Protein AF-A0A348ZW56-F1 (afdb_monomer_lite)

Sequence (76 aa):
MLKFLDDSQFSVFGLDEIFAALHGEGRKAN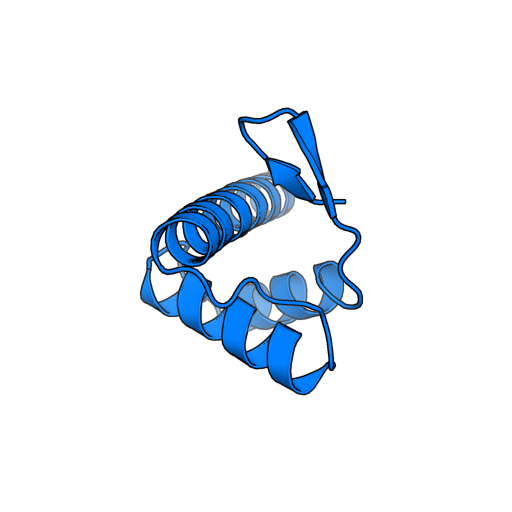EETAEEIIRKLEDMNNYIPESDSARREYRYVLLREYKTYLKEQSEK

Foldseek 3Di:
DFAFPVRDDDDAPCLVVLLVVCVVVVNDLDLVSLVVSVVVSVVVVGDQDPDPVSNVRSSVRSSVVSVVVVVVVVVD

Radius of gyration: 11.96 Å; chains: 1; bounding box: 31×22×28 Å

Secondary structure (DSSP, 8-state):
-EE-TTS-EE--TTHHHHHHHHHHTT--SSHHHHHHHHHHHHHTT-----SHHHHHHHHHHHHHHHHHHHHHHHT-

pLDDT: mean 94.24, std 4.45, range [68.25, 98.31]

Structure (mmCIF, N/CA/C/O backbone):
data_AF-A0A348ZW56-F1
#
_entry.id   AF-A0A348ZW56-F1
#
loop_
_atom_site.group_PDB
_atom_site.id
_atom_site.type_symbol
_atom_site.label_atom_id
_atom_site.label_alt_id
_atom_site.label_comp_id
_atom_site.label_asym_id
_atom_site.label_entity_id
_atom_site.label_seq_id
_atom_site.pdbx_PDB_ins_code
_atom_site.Cartn_x
_atom_site.Cartn_y
_atom_site.Cartn_z
_atom_site.occupancy
_atom_site.B_iso_or_equiv
_atom_site.auth_seq_id
_atom_site.auth_comp_id
_atom_site.auth_asym_id
_atom_site.auth_atom_id
_atom_site.pdbx_PDB_model_num
ATOM 1 N N . MET A 1 1 ? -2.019 10.049 -5.304 1.00 87.94 1 MET A N 1
ATOM 2 C CA . MET A 1 1 ? -0.675 10.213 -5.906 1.00 87.94 1 MET A CA 1
ATOM 3 C C . MET A 1 1 ? 0.346 9.845 -4.849 1.00 87.94 1 MET A C 1
ATOM 5 O O . MET A 1 1 ? 0.261 10.378 -3.751 1.00 87.94 1 MET A O 1
ATOM 9 N N . LEU A 1 2 ? 1.253 8.917 -5.141 1.00 92.44 2 LEU A N 1
ATOM 10 C CA . LEU A 1 2 ? 2.288 8.491 -4.201 1.00 92.44 2 LEU A CA 1
ATOM 11 C C . LEU A 1 2 ? 3.492 9.421 -4.314 1.00 92.44 2 LEU A C 1
ATOM 13 O O . LEU A 1 2 ? 3.970 9.647 -5.424 1.00 92.44 2 LEU A O 1
ATOM 17 N N . LYS A 1 3 ? 3.971 9.936 -3.178 1.00 92.50 3 LYS A N 1
ATOM 18 C CA . LYS A 1 3 ? 5.175 10.769 -3.095 1.00 92.50 3 LYS A CA 1
ATOM 19 C C . LYS A 1 3 ? 6.308 10.014 -2.394 1.00 92.50 3 LYS A C 1
ATOM 21 O O . LYS A 1 3 ? 6.142 9.570 -1.249 1.00 92.50 3 LYS A O 1
ATOM 26 N N . PHE A 1 4 ? 7.440 9.920 -3.084 1.00 90.88 4 PHE A N 1
ATOM 27 C CA . PHE A 1 4 ? 8.653 9.209 -2.675 1.00 90.88 4 PHE A CA 1
ATOM 28 C C . PHE A 1 4 ? 9.692 10.169 -2.077 1.00 90.88 4 PHE A C 1
ATOM 30 O O . PHE A 1 4 ? 9.504 11.390 -2.096 1.00 90.88 4 PHE A O 1
ATOM 37 N N . LEU A 1 5 ? 10.751 9.625 -1.469 1.00 88.62 5 LEU A N 1
ATOM 38 C CA . LEU A 1 5 ? 11.774 10.413 -0.766 1.00 88.62 5 LEU A CA 1
ATOM 39 C C . LEU A 1 5 ? 12.657 11.224 -1.716 1.00 88.62 5 LEU A C 1
ATOM 41 O O . LEU A 1 5 ? 13.156 12.277 -1.331 1.00 88.62 5 LEU A O 1
ATOM 45 N N . ASP A 1 6 ? 12.825 10.753 -2.947 1.00 88.50 6 ASP A N 1
ATOM 46 C CA . ASP A 1 6 ? 13.548 11.432 -4.025 1.00 88.50 6 ASP A CA 1
ATOM 47 C C . ASP A 1 6 ? 12.698 12.493 -4.755 1.00 88.50 6 ASP A C 1
ATOM 49 O O . ASP A 1 6 ? 13.040 12.921 -5.855 1.00 88.50 6 ASP A O 1
ATOM 53 N N . ASP A 1 7 ? 11.574 12.897 -4.152 1.00 88.69 7 ASP A N 1
ATOM 54 C CA . ASP A 1 7 ? 10.543 13.777 -4.711 1.00 88.69 7 ASP A CA 1
ATOM 55 C C . ASP A 1 7 ? 9.844 13.251 -5.979 1.00 88.69 7 ASP A C 1
ATOM 57 O O . ASP A 1 7 ? 8.972 13.942 -6.522 1.00 88.69 7 ASP A O 1
ATOM 61 N N . SER A 1 8 ? 10.127 12.017 -6.413 1.00 88.62 8 SER A N 1
ATOM 62 C CA . SER A 1 8 ? 9.366 11.387 -7.487 1.00 88.62 8 SER A CA 1
ATOM 63 C C . SER A 1 8 ? 7.911 11.157 -7.069 1.00 88.62 8 SER A C 1
ATOM 65 O O . SER A 1 8 ? 7.563 10.988 -5.890 1.00 88.62 8 SER A O 1
ATOM 67 N N . GLN A 1 9 ? 7.026 11.217 -8.063 1.00 90.69 9 GLN A N 1
ATOM 68 C CA . GLN A 1 9 ? 5.588 11.096 -7.871 1.00 90.69 9 GLN A CA 1
ATOM 69 C C . GLN A 1 9 ? 5.017 10.111 -8.877 1.00 90.69 9 GLN A C 1
ATOM 71 O O . GLN A 1 9 ? 5.236 10.241 -10.080 1.00 90.69 9 GLN A O 1
ATOM 76 N N . PHE A 1 10 ? 4.248 9.150 -8.374 1.00 87.75 10 PHE A N 1
ATOM 77 C CA . PHE A 1 10 ? 3.597 8.142 -9.198 1.00 87.75 10 PHE A CA 1
ATOM 78 C C . PHE A 1 10 ? 2.089 8.189 -8.984 1.00 87.75 10 PHE A C 1
ATOM 80 O O . PHE A 1 10 ? 1.581 8.163 -7.857 1.00 87.75 10 PHE A O 1
ATOM 87 N N . SER A 1 11 ? 1.357 8.255 -10.090 1.00 89.12 11 SER A N 1
ATOM 88 C CA . SER A 1 11 ? -0.076 7.995 -10.089 1.00 89.12 11 SER A CA 1
ATOM 89 C C . SER A 1 11 ? -0.300 6.490 -10.102 1.00 89.12 11 SER A C 1
ATOM 91 O O . SER A 1 11 ? 0.300 5.778 -10.901 1.00 89.12 11 SER A O 1
ATOM 93 N N . VAL A 1 12 ? -1.175 6.030 -9.217 1.00 92.94 12 VAL A N 1
ATOM 94 C CA . VAL A 1 12 ? -1.634 4.643 -9.140 1.00 92.94 12 VAL A CA 1
ATOM 95 C C . VAL A 1 12 ? -3.139 4.644 -9.282 1.00 92.94 12 VAL A C 1
ATOM 97 O O . VAL A 1 12 ? -3.835 5.421 -8.627 1.00 92.94 12 VAL A O 1
ATOM 100 N N . PHE A 1 13 ? -3.620 3.793 -10.170 1.00 95.12 13 PHE A N 1
ATOM 101 C CA . PHE A 1 13 ? -5.027 3.572 -10.421 1.00 95.12 13 PHE A CA 1
ATOM 102 C C . PHE A 1 13 ? -5.568 2.533 -9.433 1.00 95.12 13 PHE A C 1
ATOM 104 O O . PHE A 1 13 ? -4.959 1.475 -9.266 1.00 95.12 13 PHE A O 1
ATOM 111 N N . GLY A 1 14 ? -6.706 2.827 -8.797 1.00 95.69 14 GLY A N 1
ATOM 112 C CA . GLY A 1 14 ? -7.406 1.882 -7.920 1.00 95.69 14 GLY A CA 1
ATOM 113 C C . GLY A 1 14 ? -6.962 1.849 -6.455 1.00 95.69 14 GLY A C 1
ATOM 114 O O . GLY A 1 14 ? -7.367 0.953 -5.716 1.00 95.69 14 GLY A O 1
ATOM 115 N N . LEU A 1 15 ? -6.075 2.756 -6.029 1.00 96.25 15 LEU A N 1
ATOM 116 C CA . LEU A 1 15 ? -5.484 2.686 -4.689 1.00 96.25 15 LEU A CA 1
ATOM 117 C C . LEU A 1 15 ? -6.530 2.868 -3.577 1.00 96.25 15 LEU A C 1
ATOM 119 O O . LEU A 1 15 ? -6.479 2.158 -2.573 1.00 96.25 15 LEU A O 1
ATOM 123 N N . ASP A 1 16 ? -7.485 3.778 -3.771 1.00 95.75 16 ASP A N 1
ATOM 124 C CA . ASP A 1 16 ? -8.523 4.074 -2.780 1.00 95.75 16 ASP A CA 1
ATOM 125 C C . ASP A 1 16 ? -9.478 2.883 -2.612 1.00 95.75 16 ASP A C 1
ATOM 127 O O . ASP A 1 16 ? -9.844 2.523 -1.492 1.00 95.75 16 ASP A O 1
ATOM 131 N N . GLU A 1 17 ? -9.829 2.217 -3.714 1.00 97.50 17 GLU A N 1
ATOM 132 C CA . GLU A 1 17 ? -10.645 1.005 -3.725 1.00 97.50 17 GLU A CA 1
ATOM 133 C C . GLU A 1 17 ? -9.928 -0.163 -3.039 1.00 97.50 17 GLU A C 1
ATOM 135 O O . GLU A 1 17 ? -10.539 -0.883 -2.246 1.00 97.50 17 GLU A O 1
ATOM 140 N N . ILE A 1 18 ? -8.623 -0.327 -3.291 1.00 98.06 18 ILE A N 1
ATOM 141 C CA . ILE A 1 18 ? -7.797 -1.333 -2.614 1.00 98.06 18 ILE A CA 1
ATOM 142 C C . ILE A 1 18 ? -7.770 -1.072 -1.103 1.00 98.06 18 ILE A C 1
ATOM 144 O O . ILE A 1 18 ? -7.986 -1.997 -0.319 1.00 98.06 18 ILE A O 1
ATOM 148 N N . PHE A 1 19 ? -7.538 0.173 -0.677 1.00 97.94 19 PHE A N 1
ATOM 149 C CA . PHE A 1 19 ? -7.515 0.530 0.744 1.00 97.94 19 PHE A CA 1
ATOM 150 C C . PHE A 1 19 ? -8.867 0.303 1.416 1.00 97.94 19 PHE A C 1
ATOM 152 O O . PHE A 1 19 ? -8.915 -0.271 2.504 1.00 97.94 19 PHE A O 1
ATOM 159 N N . ALA A 1 20 ? -9.961 0.689 0.759 1.00 98.12 20 ALA A N 1
ATOM 160 C CA . ALA A 1 20 ? -11.307 0.467 1.269 1.00 98.12 20 ALA A CA 1
ATOM 161 C C . ALA A 1 20 ? -11.624 -1.026 1.437 1.00 98.12 20 ALA A C 1
ATOM 163 O O . ALA A 1 20 ? -12.164 -1.418 2.473 1.00 98.12 20 ALA A O 1
ATOM 164 N N . ALA A 1 21 ? -11.249 -1.862 0.464 1.00 98.19 21 ALA A N 1
ATOM 165 C CA . ALA A 1 21 ? -11.438 -3.308 0.543 1.00 98.19 21 ALA A CA 1
ATOM 166 C C . ALA A 1 21 ? -10.643 -3.925 1.706 1.00 98.19 21 ALA A C 1
ATOM 168 O O . ALA A 1 21 ? -11.221 -4.596 2.559 1.00 98.19 21 ALA A O 1
ATOM 169 N N . LEU A 1 22 ? -9.342 -3.627 1.800 1.00 98.31 22 LEU A N 1
ATOM 170 C CA . LEU A 1 22 ? -8.469 -4.147 2.862 1.00 98.31 22 LEU A CA 1
ATOM 171 C C . LEU A 1 22 ? -8.926 -3.701 4.257 1.00 98.31 22 LEU A C 1
ATOM 173 O O . LEU A 1 22 ? -8.874 -4.481 5.211 1.00 98.31 22 LEU A O 1
ATOM 177 N N . HIS A 1 23 ? -9.413 -2.467 4.382 1.00 97.88 23 HIS A N 1
ATOM 178 C CA . HIS A 1 23 ? -9.991 -1.977 5.627 1.00 97.88 23 HIS A CA 1
ATOM 179 C C . HIS A 1 23 ? -11.298 -2.698 5.975 1.00 97.88 23 HIS A C 1
ATOM 181 O O . HIS A 1 23 ? -11.472 -3.103 7.124 1.00 97.88 23 HIS A O 1
ATOM 187 N N . GLY A 1 24 ? -12.183 -2.924 4.997 1.00 97.62 24 GLY A N 1
ATOM 188 C CA . GLY A 1 24 ? -13.409 -3.710 5.176 1.00 97.62 24 GLY A CA 1
ATOM 189 C C . GLY A 1 24 ? -13.144 -5.159 5.603 1.00 97.62 24 GLY A C 1
ATOM 190 O O . GLY A 1 24 ? -13.924 -5.736 6.357 1.00 97.62 24 GLY A O 1
ATOM 191 N N . GLU A 1 25 ? -12.009 -5.722 5.191 1.00 97.44 25 GLU A N 1
ATOM 192 C CA . GLU A 1 25 ? -11.506 -7.034 5.619 1.00 97.44 25 GLU A CA 1
ATOM 193 C C . GLU A 1 25 ? -10.785 -7.005 6.985 1.00 97.44 25 GLU A C 1
ATOM 195 O O . GLU A 1 25 ? -10.378 -8.046 7.503 1.00 97.44 25 GLU A O 1
ATOM 200 N N . GLY A 1 26 ? -10.600 -5.828 7.592 1.00 97.00 26 GLY A N 1
ATOM 201 C CA . GLY A 1 26 ? -9.910 -5.666 8.874 1.00 97.00 26 GLY A CA 1
ATOM 202 C C . GLY A 1 26 ? -8.392 -5.874 8.803 1.00 97.00 26 GLY A C 1
ATOM 203 O O . GLY A 1 26 ? -7.759 -6.183 9.821 1.00 97.00 26 GLY A O 1
ATOM 204 N N . ARG A 1 27 ? -7.781 -5.725 7.620 1.00 97.81 27 ARG A N 1
ATOM 205 C CA . ARG A 1 27 ? -6.334 -5.908 7.422 1.00 97.81 27 ARG A CA 1
ATOM 206 C C . ARG A 1 27 ? -5.559 -4.818 8.167 1.00 97.81 27 ARG A C 1
ATOM 208 O O . ARG A 1 27 ? -5.815 -3.621 8.018 1.00 97.81 27 ARG A O 1
ATOM 215 N N . LYS A 1 28 ? -4.579 -5.233 8.975 1.00 96.94 28 L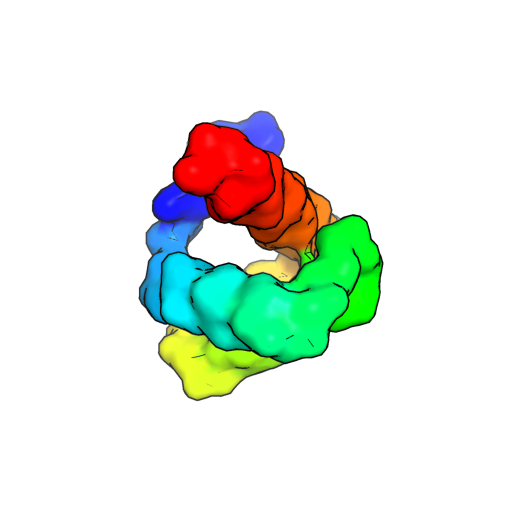YS A N 1
ATOM 216 C CA . LYS A 1 28 ? -3.707 -4.334 9.752 1.00 96.94 28 LYS A CA 1
ATOM 217 C C . LYS A 1 28 ? -2.608 -3.762 8.866 1.00 96.94 28 LYS A C 1
ATOM 219 O O . LYS A 1 28 ? -2.070 -4.472 8.034 1.00 96.94 28 LYS A O 1
ATOM 224 N N . ALA A 1 29 ? -2.166 -2.535 9.125 1.00 96.88 29 ALA A N 1
ATOM 225 C CA . ALA A 1 29 ? -1.022 -1.957 8.422 1.00 96.88 29 ALA A CA 1
ATOM 226 C C . ALA A 1 29 ? 0.319 -2.619 8.814 1.00 96.88 29 ALA A C 1
ATOM 228 O O . ALA A 1 29 ? 1.088 -2.090 9.623 1.00 96.88 29 ALA A O 1
ATOM 229 N N . ASN A 1 30 ? 0.612 -3.762 8.196 1.00 96.81 30 ASN A N 1
ATOM 230 C CA . ASN A 1 30 ? 1.842 -4.540 8.316 1.00 96.81 30 ASN A CA 1
ATOM 231 C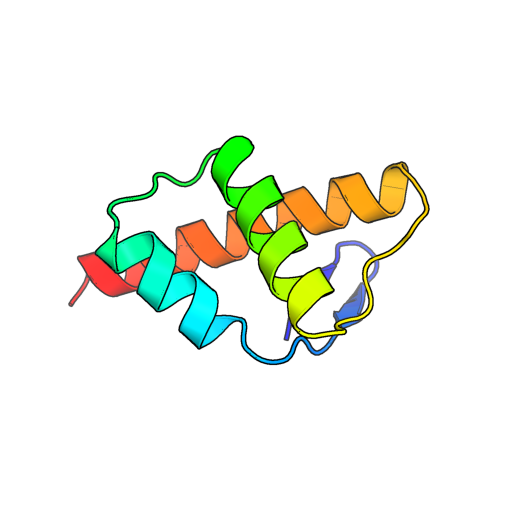 C . ASN A 1 30 ? 2.454 -4.857 6.934 1.00 96.81 30 ASN A C 1
ATOM 233 O O . ASN A 1 30 ? 1.906 -4.491 5.895 1.00 96.81 30 ASN A O 1
ATOM 237 N N . GLU A 1 31 ? 3.604 -5.532 6.931 1.00 94.75 31 GLU A N 1
ATOM 238 C CA . GLU A 1 31 ? 4.330 -5.896 5.705 1.00 94.75 31 GLU A CA 1
ATOM 239 C C . GLU A 1 31 ? 3.501 -6.787 4.768 1.00 94.75 31 GLU A C 1
ATOM 241 O O . GLU A 1 31 ? 3.461 -6.535 3.569 1.00 94.75 31 GLU A O 1
ATOM 246 N N . GLU A 1 32 ? 2.757 -7.754 5.312 1.00 97.00 32 GLU A N 1
ATOM 247 C CA . GLU A 1 32 ? 1.864 -8.620 4.531 1.00 97.00 32 GLU A CA 1
ATOM 248 C C . GLU A 1 32 ? 0.825 -7.813 3.738 1.00 97.00 32 GLU A C 1
ATOM 250 O O . GLU A 1 32 ? 0.582 -8.083 2.562 1.00 97.00 32 GLU A O 1
ATOM 255 N N . THR A 1 33 ? 0.247 -6.786 4.364 1.00 97.94 33 THR A N 1
ATOM 256 C CA . THR A 1 33 ? -0.730 -5.908 3.715 1.00 97.94 33 THR A CA 1
ATOM 257 C C . THR A 1 33 ? -0.077 -5.040 2.645 1.00 97.94 33 THR A C 1
ATOM 259 O O . THR A 1 33 ? -0.665 -4.841 1.588 1.00 97.94 33 THR A O 1
ATOM 262 N N . ALA A 1 34 ? 1.158 -4.572 2.856 1.00 96.88 34 ALA A N 1
ATOM 263 C CA . ALA A 1 34 ? 1.900 -3.851 1.821 1.00 96.88 34 ALA A CA 1
ATOM 264 C C . ALA A 1 34 ? 2.142 -4.727 0.577 1.00 96.88 34 ALA A C 1
ATOM 266 O O . ALA A 1 34 ? 1.935 -4.267 -0.545 1.00 96.88 34 ALA A O 1
ATOM 267 N N . GLU A 1 35 ? 2.519 -5.994 0.768 1.00 96.44 35 GLU A N 1
ATOM 268 C CA . GLU A 1 35 ? 2.687 -6.956 -0.332 1.00 96.44 35 GLU A CA 1
ATOM 269 C C . GLU A 1 35 ? 1.367 -7.287 -1.032 1.00 96.44 35 GLU A C 1
ATOM 271 O O . GLU A 1 35 ? 1.328 -7.535 -2.235 1.00 96.44 35 GLU A O 1
ATOM 276 N N . GLU A 1 36 ? 0.259 -7.317 -0.298 1.00 97.69 36 GLU A N 1
ATOM 277 C CA . GLU A 1 36 ? -1.055 -7.489 -0.906 1.00 97.69 36 GLU A CA 1
ATOM 278 C C . GLU A 1 36 ? -1.485 -6.274 -1.734 1.00 97.69 36 GLU A C 1
ATOM 280 O O . GLU A 1 36 ? -1.989 -6.455 -2.842 1.00 97.69 36 GLU A O 1
ATOM 285 N N . ILE A 1 37 ? -1.243 -5.052 -1.249 1.00 97.81 37 ILE A N 1
ATOM 286 C CA . ILE A 1 37 ? -1.507 -3.832 -2.021 1.00 97.81 37 ILE A CA 1
ATOM 287 C C . ILE A 1 37 ? -0.714 -3.870 -3.330 1.00 97.81 37 ILE A C 1
ATOM 289 O O . ILE A 1 37 ? -1.285 -3.610 -4.384 1.00 97.81 37 ILE A O 1
ATOM 293 N N . ILE A 1 38 ? 0.568 -4.250 -3.287 1.00 96.19 38 ILE A N 1
ATOM 294 C CA . ILE A 1 38 ? 1.383 -4.382 -4.502 1.00 96.19 38 ILE A CA 1
ATOM 295 C C . ILE A 1 38 ? 0.790 -5.399 -5.469 1.00 96.19 38 ILE A C 1
ATOM 297 O O . ILE A 1 38 ? 0.600 -5.059 -6.630 1.00 96.19 38 ILE A O 1
ATOM 301 N N . ARG A 1 39 ? 0.444 -6.603 -5.000 1.00 96.56 39 ARG A N 1
ATOM 302 C CA . ARG A 1 39 ? -0.160 -7.633 -5.861 1.00 96.56 39 ARG A CA 1
ATOM 303 C C . ARG A 1 39 ? -1.439 -7.136 -6.535 1.00 96.56 39 ARG A C 1
ATOM 305 O O . ARG A 1 39 ? -1.580 -7.270 -7.742 1.00 96.56 39 ARG A O 1
ATOM 312 N N . LYS A 1 40 ? -2.332 -6.478 -5.786 1.00 97.25 40 LYS A N 1
ATOM 313 C CA . LYS A 1 40 ? -3.561 -5.896 -6.353 1.00 97.25 40 LYS A CA 1
ATOM 314 C C . LYS A 1 40 ? -3.258 -4.781 -7.363 1.00 97.25 40 LYS A C 1
ATOM 316 O O . LYS A 1 40 ? -3.937 -4.682 -8.378 1.00 97.25 40 LYS A O 1
ATOM 321 N N . LEU A 1 41 ? -2.239 -3.954 -7.121 1.00 96.44 41 LEU A N 1
ATOM 322 C CA .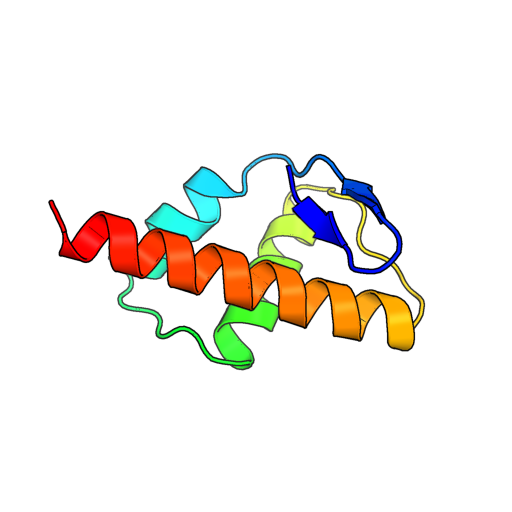 LEU A 1 41 ? -1.811 -2.925 -8.075 1.00 96.44 41 LEU A CA 1
ATOM 323 C C . LEU A 1 41 ? -1.234 -3.536 -9.364 1.00 96.44 41 LEU A C 1
ATOM 325 O O . LEU A 1 41 ? -1.545 -3.032 -10.445 1.00 96.44 41 LEU A O 1
ATOM 329 N N . GLU A 1 42 ? -0.443 -4.609 -9.256 1.00 95.06 42 GLU A N 1
ATOM 330 C CA . GLU A 1 42 ? 0.088 -5.390 -10.386 1.00 95.06 42 GLU A CA 1
ATOM 331 C C . GLU A 1 42 ? -1.054 -6.016 -11.204 1.00 95.06 42 GLU A C 1
ATOM 333 O O . GLU A 1 42 ? -1.082 -5.852 -12.423 1.00 95.06 42 GLU A O 1
ATOM 338 N N . ASP A 1 43 ? -2.050 -6.623 -10.547 1.00 96.56 43 ASP A N 1
ATOM 339 C CA . ASP A 1 43 ? -3.255 -7.176 -11.194 1.00 96.56 43 ASP A CA 1
ATOM 340 C C . ASP A 1 43 ? -4.059 -6.100 -11.951 1.00 96.56 43 ASP A C 1
ATOM 342 O O . ASP A 1 43 ? -4.716 -6.373 -12.958 1.00 96.56 43 ASP A O 1
ATOM 346 N N . MET A 1 44 ? -3.979 -4.848 -11.491 1.00 95.56 44 MET A N 1
ATOM 347 C CA . MET A 1 44 ? -4.576 -3.675 -12.138 1.00 95.56 44 MET A CA 1
ATOM 348 C C . MET A 1 44 ? -3.666 -3.030 -13.200 1.00 95.56 44 MET A C 1
ATOM 350 O O . MET A 1 44 ? -3.997 -1.962 -13.714 1.00 95.56 44 MET A O 1
ATOM 354 N N . ASN A 1 45 ? -2.550 -3.671 -13.568 1.00 94.81 45 ASN A N 1
ATOM 355 C CA . ASN A 1 45 ? -1.553 -3.202 -14.539 1.00 94.81 45 ASN A CA 1
ATOM 356 C C . ASN A 1 45 ? -0.895 -1.856 -14.178 1.00 94.81 45 ASN A C 1
ATOM 358 O O . ASN A 1 45 ? -0.478 -1.102 -15.063 1.00 94.81 45 ASN A O 1
ATOM 362 N N . ASN A 1 46 ? -0.784 -1.532 -12.887 1.00 94.56 46 ASN A N 1
ATOM 363 C CA . ASN A 1 46 ? 0.012 -0.385 -12.457 1.00 94.56 46 ASN A CA 1
ATOM 364 C C . ASN A 1 46 ? 1.510 -0.682 -12.600 1.00 94.56 46 ASN A C 1
ATOM 366 O O . ASN A 1 46 ? 1.964 -1.807 -12.398 1.00 94.56 46 ASN A O 1
ATOM 370 N N . TYR A 1 47 ? 2.297 0.356 -12.883 1.00 89.50 47 TYR A N 1
ATOM 371 C CA . TYR A 1 47 ? 3.752 0.244 -12.864 1.00 89.50 47 TYR A CA 1
ATOM 372 C C . TYR A 1 47 ? 4.261 0.050 -11.431 1.00 89.50 47 TYR A C 1
ATOM 374 O O . TYR A 1 47 ? 4.099 0.936 -10.586 1.00 89.50 47 TYR A O 1
ATOM 382 N N . ILE A 1 48 ? 4.932 -1.077 -11.192 1.00 90.12 48 ILE A N 1
ATOM 383 C CA . ILE A 1 48 ? 5.699 -1.343 -9.976 1.00 90.12 48 ILE A CA 1
ATOM 384 C C . ILE A 1 48 ? 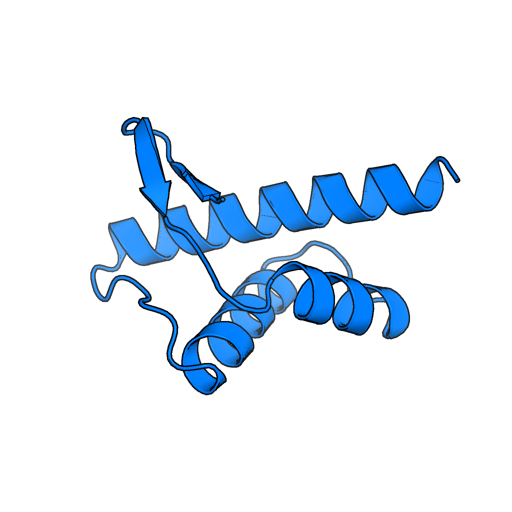7.186 -1.434 -10.345 1.00 90.12 48 ILE A C 1
ATOM 386 O O . ILE A 1 48 ? 7.535 -2.182 -11.258 1.00 90.12 48 ILE A O 1
ATOM 390 N N . PRO A 1 49 ? 8.084 -0.711 -9.652 1.00 89.00 49 PRO A N 1
ATOM 391 C CA . PRO A 1 49 ? 9.517 -0.819 -9.900 1.00 89.00 49 PRO A CA 1
ATOM 392 C C . PRO A 1 49 ? 10.052 -2.243 -9.681 1.00 89.00 49 PRO A C 1
ATOM 394 O O . PRO A 1 49 ? 9.772 -2.866 -8.655 1.00 89.00 49 PRO A O 1
ATOM 397 N N . GLU A 1 50 ? 10.884 -2.725 -10.608 1.00 88.25 50 GLU A N 1
ATOM 398 C CA . GLU A 1 50 ? 11.536 -4.044 -10.510 1.00 88.25 50 GLU A CA 1
ATOM 399 C C . GLU A 1 50 ? 12.780 -4.036 -9.611 1.00 88.25 50 GLU A C 1
ATOM 401 O O . GLU A 1 50 ? 13.155 -5.060 -9.048 1.00 88.25 50 GLU A O 1
ATOM 406 N N . SER A 1 51 ? 13.433 -2.880 -9.461 1.00 92.62 51 SER A N 1
ATOM 407 C CA . SER A 1 51 ? 14.618 -2.749 -8.610 1.00 92.62 51 SER A CA 1
ATOM 408 C C . SER A 1 51 ? 14.270 -3.017 -7.145 1.00 92.62 51 SER A C 1
ATOM 410 O O . SER A 1 51 ? 13.361 -2.390 -6.604 1.00 92.62 51 SER A O 1
ATOM 412 N N . ASP A 1 52 ? 15.037 -3.879 -6.471 1.00 92.00 52 ASP A N 1
ATOM 413 C CA . ASP A 1 52 ? 14.811 -4.243 -5.065 1.00 92.00 52 ASP A CA 1
ATOM 414 C C . ASP A 1 52 ? 14.744 -3.037 -4.119 1.00 92.00 52 ASP A C 1
ATOM 416 O O . ASP A 1 52 ? 13.921 -3.005 -3.195 1.00 92.00 52 ASP A O 1
ATOM 420 N N . SER A 1 53 ? 15.608 -2.038 -4.326 1.00 91.19 53 SER A N 1
ATOM 421 C CA . SER A 1 53 ? 15.624 -0.819 -3.513 1.00 91.19 53 SER A CA 1
ATOM 422 C C . SER A 1 53 ? 14.363 0.008 -3.745 1.00 91.19 53 SER A C 1
ATOM 424 O O . SER A 1 53 ? 13.689 0.371 -2.780 1.00 91.19 53 SER A O 1
ATOM 426 N N . ALA A 1 54 ? 13.993 0.226 -5.008 1.00 90.50 54 ALA A N 1
ATOM 427 C CA . ALA A 1 54 ? 12.791 0.965 -5.373 1.00 90.50 54 ALA A CA 1
ATOM 428 C C . ALA A 1 54 ? 11.518 0.235 -4.917 1.00 90.50 54 ALA A C 1
ATOM 430 O O . ALA A 1 54 ? 10.628 0.857 -4.348 1.00 90.50 54 ALA A O 1
ATOM 431 N N . ARG A 1 55 ? 11.445 -1.095 -5.062 1.00 92.12 55 ARG A N 1
ATOM 432 C CA . ARG A 1 55 ? 10.320 -1.914 -4.580 1.00 92.12 55 ARG A CA 1
ATOM 433 C C . ARG A 1 55 ? 10.210 -1.886 -3.056 1.00 92.12 55 ARG A C 1
ATOM 435 O O . ARG A 1 55 ? 9.108 -1.891 -2.510 1.00 92.12 55 ARG A O 1
ATOM 442 N N . ARG A 1 56 ? 11.333 -1.842 -2.328 1.00 93.69 56 ARG A N 1
ATOM 443 C CA . ARG A 1 56 ? 11.335 -1.655 -0.865 1.00 93.69 56 ARG A CA 1
ATOM 444 C C . ARG A 1 56 ? 10.774 -0.289 -0.470 1.00 93.69 56 ARG A C 1
ATOM 446 O O . ARG A 1 56 ? 9.942 -0.231 0.433 1.00 93.69 56 ARG A O 1
ATOM 453 N N . GLU A 1 57 ? 11.196 0.781 -1.135 1.00 93.69 57 GLU A N 1
ATOM 454 C CA . GLU A 1 57 ? 10.648 2.117 -0.888 1.00 93.69 57 GLU A CA 1
ATOM 455 C C . GLU A 1 57 ? 9.156 2.183 -1.236 1.00 93.69 57 GLU A C 1
ATOM 457 O O . GLU A 1 57 ? 8.359 2.682 -0.445 1.00 93.69 57 GLU A O 1
ATOM 462 N N . TYR A 1 58 ? 8.758 1.578 -2.354 1.00 94.12 58 TYR A N 1
ATOM 463 C CA . TYR A 1 58 ? 7.365 1.480 -2.781 1.00 94.12 58 TYR A CA 1
ATOM 464 C C . TYR A 1 58 ? 6.482 0.823 -1.714 1.00 94.12 58 TYR A C 1
ATOM 466 O O . TYR A 1 58 ? 5.459 1.384 -1.325 1.00 94.12 58 TYR A O 1
ATOM 474 N N . ARG A 1 59 ? 6.916 -0.315 -1.153 1.00 94.81 59 ARG A N 1
ATOM 475 C CA . ARG A 1 59 ? 6.234 -0.974 -0.022 1.00 94.81 59 ARG A CA 1
ATOM 476 C C . ARG A 1 59 ? 6.091 -0.058 1.182 1.00 94.81 59 ARG A C 1
ATOM 478 O O . ARG A 1 59 ? 5.020 0.007 1.781 1.00 94.81 59 ARG A O 1
ATOM 485 N N . TYR A 1 60 ? 7.163 0.647 1.537 1.00 95.31 60 TYR A N 1
ATOM 486 C CA . TYR A 1 60 ? 7.152 1.578 2.659 1.00 95.31 60 TYR A CA 1
ATOM 487 C C . TYR A 1 60 ? 6.138 2.710 2.447 1.00 95.31 60 TYR A C 1
ATOM 489 O O . TYR A 1 60 ? 5.346 2.997 3.346 1.00 95.31 60 TYR A O 1
ATOM 497 N N . VAL A 1 61 ? 6.133 3.317 1.257 1.00 96.06 61 VAL A N 1
ATOM 498 C CA . VAL A 1 61 ? 5.209 4.398 0.899 1.00 96.06 61 VAL A CA 1
ATOM 499 C C . VAL A 1 61 ? 3.763 3.905 0.934 1.00 96.06 61 VAL A C 1
ATOM 501 O O . VAL A 1 61 ? 2.952 4.506 1.630 1.00 96.06 61 VAL A O 1
ATOM 504 N N . LEU A 1 62 ? 3.440 2.778 0.291 1.00 96.75 62 LEU A N 1
ATOM 505 C CA . LEU A 1 62 ? 2.086 2.208 0.326 1.00 96.75 62 LEU A CA 1
ATOM 506 C C . LEU A 1 62 ? 1.604 1.940 1.752 1.00 96.75 62 LEU A C 1
ATOM 508 O O . LEU A 1 62 ? 0.474 2.270 2.107 1.00 96.75 62 LEU A O 1
ATOM 512 N N . LEU A 1 63 ? 2.473 1.369 2.587 1.00 97.31 63 LEU A N 1
ATOM 513 C CA . LEU A 1 63 ? 2.136 1.078 3.971 1.00 97.31 63 LEU A CA 1
ATOM 514 C C . LEU A 1 63 ? 1.897 2.357 4.783 1.00 97.31 63 LEU A C 1
ATOM 516 O O . LEU A 1 63 ? 1.027 2.376 5.655 1.00 97.31 63 LEU A O 1
ATOM 520 N N . ARG A 1 64 ? 2.664 3.421 4.518 1.00 97.00 64 ARG A N 1
ATOM 521 C CA . ARG A 1 64 ? 2.455 4.743 5.121 1.00 97.00 64 ARG A CA 1
ATOM 522 C C . ARG A 1 64 ? 1.100 5.317 4.713 1.00 97.00 64 ARG A C 1
ATOM 524 O O . ARG A 1 64 ? 0.352 5.722 5.596 1.00 97.00 64 ARG A O 1
ATOM 531 N N . GLU A 1 65 ? 0.771 5.304 3.424 1.00 97.38 65 GLU A N 1
ATOM 532 C CA . GLU A 1 65 ? -0.512 5.820 2.933 1.00 97.38 65 GLU A CA 1
ATOM 533 C C . GLU A 1 65 ? -1.696 5.016 3.494 1.00 97.38 65 GLU A C 1
ATOM 535 O O . GLU A 1 65 ? -2.680 5.601 3.940 1.00 97.38 65 GLU A O 1
ATOM 540 N N . TYR A 1 66 ? -1.579 3.688 3.597 1.00 98.00 66 TYR A N 1
ATOM 541 C CA . TYR A 1 66 ? -2.626 2.867 4.209 1.00 98.00 66 TYR A CA 1
ATOM 542 C C . TYR A 1 66 ? -2.811 3.171 5.706 1.00 98.00 66 TYR A C 1
ATOM 544 O O . TYR A 1 66 ? -3.936 3.217 6.199 1.00 98.00 66 TYR A O 1
ATOM 552 N N . LYS A 1 67 ? -1.731 3.454 6.451 1.00 97.75 67 LYS A N 1
ATOM 553 C CA . LYS A 1 67 ? -1.841 3.922 7.849 1.00 97.75 67 LYS A CA 1
ATOM 554 C C . LYS A 1 67 ? -2.581 5.251 7.949 1.00 97.75 67 LYS A C 1
ATOM 556 O O . LYS A 1 67 ? -3.395 5.408 8.857 1.00 97.75 67 LYS A O 1
ATOM 561 N N . THR A 1 68 ? -2.296 6.186 7.043 1.00 97.25 68 THR A N 1
ATOM 562 C CA . THR A 1 68 ? -3.011 7.465 6.965 1.00 97.25 68 THR A CA 1
ATOM 563 C C . THR A 1 68 ? -4.496 7.225 6.714 1.00 97.25 68 THR A C 1
ATOM 565 O O . THR A 1 68 ? -5.317 7.691 7.498 1.00 97.25 68 THR A O 1
ATOM 568 N N . TYR A 1 69 ? -4.831 6.397 5.722 1.00 97.19 69 TYR A N 1
ATOM 569 C CA . TYR A 1 69 ? -6.211 6.018 5.420 1.00 97.19 69 TYR A CA 1
ATOM 570 C C . TYR A 1 69 ? -6.943 5.436 6.640 1.00 97.19 69 TYR A C 1
ATOM 572 O O . TYR A 1 69 ? -8.049 5.866 6.965 1.00 97.19 69 TYR A O 1
ATOM 580 N N . LEU A 1 70 ? -6.329 4.483 7.353 1.00 97.25 70 LEU A N 1
ATOM 581 C CA . LEU A 1 70 ? -6.925 3.874 8.549 1.00 97.25 70 LEU A CA 1
ATOM 582 C C . LEU A 1 70 ? -7.193 4.904 9.650 1.00 97.25 70 LEU A C 1
ATOM 584 O O . LEU A 1 70 ? -8.242 4.864 10.293 1.00 97.25 70 LEU A O 1
ATOM 588 N N . LYS A 1 71 ? -6.256 5.835 9.859 1.00 97.06 71 LYS A N 1
ATOM 589 C CA . LYS A 1 71 ? -6.424 6.921 10.825 1.00 97.06 71 LYS A CA 1
ATOM 590 C C . LYS A 1 71 ? -7.619 7.800 10.449 1.00 97.06 71 LYS A C 1
ATOM 592 O O . LYS A 1 71 ? -8.476 8.044 11.292 1.00 97.06 71 LYS A O 1
ATOM 597 N N . GLU A 1 72 ? -7.722 8.195 9.185 1.00 96.06 72 GLU A N 1
ATOM 598 C CA . GLU A 1 72 ? -8.843 8.994 8.681 1.00 96.06 72 GLU A CA 1
ATOM 599 C C . GLU A 1 72 ? -10.194 8.280 8.806 1.00 96.06 72 GLU A C 1
ATOM 601 O O . GLU A 1 72 ? -11.199 8.937 9.060 1.00 96.06 72 GLU A O 1
ATOM 606 N N . GLN A 1 73 ? -10.252 6.949 8.658 1.00 94.88 73 GLN A N 1
ATOM 607 C CA . GLN A 1 73 ? -11.497 6.206 8.904 1.00 94.88 73 GLN A CA 1
ATOM 608 C C . GLN A 1 73 ? -11.843 6.105 10.394 1.00 94.88 73 GLN A C 1
ATOM 610 O O . GLN A 1 73 ? -13.018 6.023 10.726 1.00 94.88 73 GLN A O 1
ATOM 615 N N . SER A 1 74 ? -10.849 6.110 11.287 1.00 89.69 74 SER A N 1
ATOM 616 C CA . SER A 1 74 ? -11.084 6.058 12.738 1.00 89.69 74 SER A CA 1
ATOM 617 C C . SER A 1 74 ? -11.537 7.389 13.345 1.00 89.69 74 SER A C 1
ATOM 619 O O . SER A 1 74 ? -12.093 7.406 14.439 1.00 89.69 74 SER A O 1
ATOM 621 N N . GLU A 1 75 ? -11.275 8.498 12.650 1.00 87.88 75 GLU A N 1
ATOM 622 C CA . GLU A 1 75 ? -11.654 9.856 13.057 1.00 87.88 75 GLU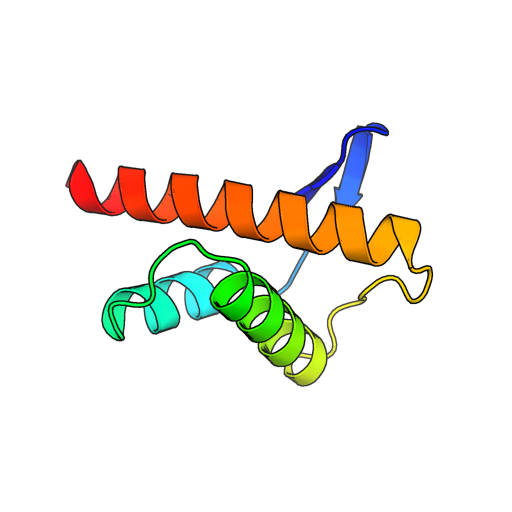 A CA 1
ATOM 623 C C . GLU A 1 75 ? -13.035 10.283 12.511 1.00 87.88 75 GLU A C 1
ATOM 625 O O . GLU A 1 75 ? -13.466 11.410 12.761 1.00 87.88 75 GLU A O 1
ATOM 630 N N . LYS A 1 76 ? -13.725 9.395 11.782 1.00 68.25 76 LYS A N 1
ATOM 631 C CA . LYS A 1 76 ? -15.102 9.569 11.288 1.00 68.25 76 LYS A CA 1
ATOM 632 C C . LYS A 1 76 ? -16.120 8.937 12.228 1.00 68.25 76 LYS A C 1
ATOM 634 O O . LYS A 1 76 ? -17.203 9.546 12.371 1.00 68.25 76 LYS A O 1
#